Protein AF-A0A5K1GZI6-F1 (afdb_monomer_lite)

Structure (mmCIF, N/CA/C/O backbone):
data_AF-A0A5K1GZI6-F1
#
_entry.id   AF-A0A5K1GZI6-F1
#
loop_
_atom_site.group_PDB
_atom_site.id
_atom_site.type_symbol
_atom_site.label_atom_id
_atom_site.label_alt_id
_atom_site.label_comp_id
_atom_site.label_asym_id
_atom_site.label_entity_id
_atom_site.label_seq_id
_atom_site.pdbx_PDB_ins_code
_atom_site.Cartn_x
_atom_site.Cartn_y
_atom_site.Cartn_z
_atom_site.occupancy
_atom_site.B_iso_or_equiv
_atom_site.auth_seq_id
_atom_site.auth_comp_id
_atom_site.auth_asym_id
_atom_site.auth_atom_id
_atom_site.pdbx_PDB_model_num
ATOM 1 N N . MET A 1 1 ? 3.083 -65.024 105.372 1.00 45.00 1 MET A N 1
ATOM 2 C CA . MET A 1 1 ? 2.516 -64.920 104.010 1.00 45.00 1 MET A CA 1
ATOM 3 C C . MET A 1 1 ? 2.087 -63.467 103.812 1.00 45.00 1 MET A C 1
ATOM 5 O O . MET A 1 1 ? 0.936 -63.125 104.007 1.00 45.00 1 MET A O 1
ATOM 9 N N . GLU A 1 2 ? 3.025 -62.526 103.866 1.00 45.97 2 GLU A N 1
ATOM 10 C CA . GLU A 1 2 ? 3.914 -62.105 102.767 1.00 45.97 2 GLU A CA 1
ATOM 11 C C . GLU A 1 2 ? 3.171 -61.177 101.796 1.00 45.97 2 GLU A C 1
ATOM 13 O O . GLU A 1 2 ? 2.419 -61.602 100.924 1.00 45.97 2 GLU A O 1
ATOM 18 N N . GLY A 1 3 ? 3.313 -59.874 102.062 1.00 51.00 3 GLY A N 1
ATOM 19 C CA . GLY A 1 3 ? 2.700 -58.793 101.300 1.00 51.00 3 GLY A CA 1
ATOM 20 C C . GLY A 1 3 ? 3.484 -58.504 100.022 1.00 51.00 3 GLY A C 1
ATOM 21 O O . GLY A 1 3 ? 4.682 -58.237 100.061 1.00 51.00 3 GLY A O 1
ATOM 22 N N . SER A 1 4 ? 2.786 -58.534 98.890 1.00 59.00 4 SER A N 1
ATOM 23 C CA . SER A 1 4 ? 3.331 -58.219 97.567 1.00 59.00 4 SER A CA 1
ATOM 24 C C . SER A 1 4 ? 3.625 -56.714 97.414 1.00 59.00 4 SER A C 1
ATOM 26 O O . SER A 1 4 ? 2.765 -55.892 97.751 1.00 59.00 4 SER A O 1
ATOM 28 N N . PRO A 1 5 ? 4.776 -56.304 96.845 1.00 61.09 5 PRO A N 1
ATOM 29 C CA . PRO A 1 5 ? 5.103 -54.894 96.668 1.00 61.09 5 PRO A CA 1
ATOM 30 C C . PRO A 1 5 ? 4.420 -54.321 95.414 1.00 61.09 5 PRO A C 1
ATOM 32 O O . PRO A 1 5 ? 4.521 -54.872 94.317 1.00 61.09 5 PRO A O 1
ATOM 35 N N . ARG A 1 6 ? 3.733 -53.176 95.548 1.00 65.06 6 ARG A N 1
ATOM 36 C CA . ARG A 1 6 ? 3.197 -52.420 94.401 1.00 65.06 6 ARG A CA 1
ATOM 37 C C . ARG A 1 6 ? 4.340 -51.683 93.690 1.00 65.06 6 ARG A C 1
ATOM 39 O O . ARG A 1 6 ? 4.959 -50.795 94.273 1.00 65.06 6 ARG A O 1
ATOM 46 N N . LYS A 1 7 ? 4.602 -52.021 92.422 1.00 63.88 7 LYS A N 1
ATOM 47 C CA . LYS A 1 7 ? 5.520 -51.272 91.543 1.00 63.88 7 LYS A CA 1
ATOM 48 C C . LYS A 1 7 ? 4.966 -49.862 91.279 1.00 63.88 7 LYS A C 1
ATOM 50 O O . LYS A 1 7 ? 3.802 -49.719 90.912 1.00 63.88 7 LYS A O 1
ATOM 55 N N . ARG A 1 8 ? 5.794 -48.823 91.448 1.00 65.75 8 ARG A N 1
ATOM 56 C CA . ARG A 1 8 ? 5.474 -47.444 91.031 1.00 65.75 8 ARG A CA 1
ATOM 57 C C . ARG A 1 8 ? 5.753 -47.282 89.537 1.00 65.75 8 ARG A C 1
ATOM 59 O O . ARG A 1 8 ? 6.821 -47.663 89.070 1.00 65.75 8 ARG A O 1
ATOM 66 N N . VAL A 1 9 ? 4.802 -46.695 88.817 1.00 70.62 9 VAL A N 1
ATOM 67 C CA . VAL A 1 9 ? 4.925 -46.308 87.401 1.00 70.62 9 VAL A CA 1
ATOM 68 C C . VAL A 1 9 ? 5.597 -44.924 87.321 1.00 70.62 9 VAL A C 1
ATOM 70 O O . VAL A 1 9 ? 5.256 -44.062 88.138 1.00 70.62 9 VAL A O 1
ATOM 73 N N . PRO A 1 10 ? 6.539 -44.675 86.391 1.00 66.06 10 PRO A N 1
ATOM 74 C CA . PRO A 1 10 ? 7.173 -43.366 86.254 1.00 66.06 10 PRO A CA 1
ATOM 75 C C . PRO A 1 10 ? 6.212 -42.346 85.623 1.00 66.06 10 PRO A C 1
ATOM 77 O O . PRO A 1 10 ? 5.453 -42.670 84.710 1.00 66.06 10 PRO A O 1
ATOM 80 N N . ARG A 1 11 ? 6.243 -41.098 86.109 1.00 66.62 11 ARG A N 1
ATOM 81 C CA . ARG A 1 11 ? 5.503 -39.973 85.514 1.00 66.62 11 ARG A CA 1
ATOM 82 C C . ARG A 1 11 ? 6.245 -39.456 84.281 1.00 66.62 11 ARG A C 1
ATOM 84 O O . ARG A 1 11 ? 7.433 -39.160 84.361 1.00 66.62 11 ARG A O 1
ATOM 91 N N . VAL A 1 12 ? 5.523 -39.311 83.175 1.00 70.81 12 VAL A N 1
ATOM 92 C CA . VAL A 1 12 ? 5.991 -38.644 81.950 1.00 70.81 12 VAL A CA 1
ATOM 93 C C . VAL A 1 12 ? 5.990 -37.122 82.180 1.00 70.81 12 VAL A C 1
ATOM 95 O O . VAL A 1 12 ? 5.025 -36.623 82.769 1.00 70.81 12 VAL A O 1
ATOM 98 N N . PRO A 1 13 ? 7.025 -36.364 81.768 1.00 61.03 13 PRO A N 1
ATOM 99 C CA . PRO A 1 13 ? 7.024 -34.912 81.913 1.00 61.03 13 PRO A CA 1
ATOM 100 C C . PRO A 1 13 ? 6.060 -34.276 80.902 1.00 61.03 13 PRO A C 1
ATOM 102 O O . PRO A 1 13 ? 6.037 -34.641 79.728 1.00 61.03 13 PRO A O 1
ATOM 105 N N . GLY A 1 14 ? 5.233 -33.343 81.378 1.00 61.56 14 GLY A N 1
ATOM 106 C CA . GLY A 1 14 ? 4.212 -32.677 80.573 1.00 61.56 14 GLY A CA 1
ATOM 107 C C . GLY A 1 14 ? 4.812 -31.744 79.522 1.00 61.56 14 GLY A C 1
ATOM 108 O O . GLY A 1 14 ? 5.643 -30.896 79.837 1.00 61.56 14 GLY A O 1
ATOM 109 N N . SER A 1 15 ? 4.348 -31.868 78.280 1.00 63.72 15 SER A N 1
ATOM 110 C CA . SER A 1 15 ? 4.599 -30.906 77.209 1.00 63.72 15 SER A CA 1
ATOM 111 C C . SER A 1 15 ? 3.896 -29.584 77.531 1.00 63.72 15 SER A C 1
ATOM 113 O O . SER A 1 15 ? 2.667 -29.542 77.615 1.00 63.72 15 SER A O 1
ATOM 115 N N . HIS A 1 16 ? 4.653 -28.508 77.740 1.00 62.28 16 HIS A N 1
ATOM 116 C CA . HIS A 1 16 ? 4.081 -27.170 77.880 1.00 62.28 16 HIS A CA 1
ATOM 117 C C . HIS A 1 16 ? 3.626 -26.644 76.512 1.00 62.28 16 HIS A C 1
ATOM 119 O O . HIS A 1 16 ? 4.365 -26.797 75.536 1.00 62.28 16 HIS A O 1
ATOM 125 N N . PRO A 1 17 ? 2.428 -26.038 76.414 1.00 64.12 17 PRO A N 1
ATOM 126 C CA . PRO A 1 17 ? 2.004 -25.390 75.184 1.00 64.12 17 PRO A CA 1
ATOM 127 C C . PRO A 1 17 ? 2.943 -24.210 74.874 1.00 64.12 17 PRO A C 1
ATOM 129 O O . PRO A 1 17 ? 3.463 -23.583 75.804 1.00 64.12 17 PRO A O 1
ATOM 132 N N . PRO A 1 18 ? 3.178 -23.894 73.590 1.00 58.28 18 PRO A N 1
ATOM 133 C CA . PRO A 1 18 ? 3.989 -22.744 73.212 1.00 58.28 18 PRO A CA 1
ATOM 134 C C . PRO A 1 18 ? 3.409 -21.468 73.833 1.00 58.28 18 PRO A C 1
ATOM 136 O O . PRO A 1 18 ? 2.192 -21.283 73.891 1.00 58.28 18 PRO A O 1
ATOM 139 N N . SER A 1 19 ? 4.286 -20.594 74.330 1.00 65.56 19 SER A N 1
ATOM 140 C CA . SER A 1 19 ? 3.884 -19.338 74.956 1.00 65.56 19 SER A CA 1
ATOM 141 C C . SER A 1 19 ? 3.082 -18.481 73.971 1.00 65.56 19 SER A C 1
ATOM 143 O O . SER A 1 19 ? 3.403 -18.378 72.787 1.00 65.56 19 SER A O 1
ATOM 145 N N . MET A 1 20 ? 2.023 -17.844 74.472 1.00 61.91 20 MET A N 1
ATOM 146 C CA . MET A 1 20 ? 1.046 -17.067 73.696 1.00 61.91 20 MET A CA 1
ATOM 147 C C . MET A 1 20 ? 1.680 -15.961 72.823 1.00 61.91 20 MET A C 1
ATOM 149 O O . MET A 1 20 ? 1.121 -15.581 71.797 1.00 61.91 20 MET A O 1
ATOM 153 N N . GLY A 1 21 ? 2.888 -15.502 73.177 1.00 64.50 21 GLY A N 1
ATOM 154 C CA . GLY A 1 21 ? 3.673 -14.555 72.380 1.00 64.50 21 GLY A CA 1
ATOM 155 C C . GLY A 1 21 ? 4.178 -15.112 71.043 1.00 64.50 21 GLY A C 1
ATOM 156 O O . GLY A 1 21 ? 4.262 -14.363 70.074 1.00 64.50 21 GLY A O 1
ATOM 157 N N . LEU A 1 22 ? 4.447 -16.420 70.948 1.00 60.25 22 LEU A N 1
ATOM 158 C CA . LEU A 1 22 ? 4.886 -17.055 69.701 1.00 60.25 22 LEU A CA 1
ATOM 159 C C . LEU A 1 22 ? 3.729 -17.182 68.697 1.00 60.25 22 LEU A C 1
ATOM 161 O O . LEU A 1 22 ? 3.924 -16.987 67.499 1.00 60.25 22 LEU A O 1
ATOM 165 N N . LEU A 1 23 ? 2.510 -17.436 69.192 1.00 59.28 23 LEU A N 1
ATOM 166 C CA . LEU A 1 23 ? 1.302 -17.436 68.362 1.00 59.28 23 LEU A CA 1
ATOM 167 C C . LEU A 1 23 ? 0.988 -16.034 67.820 1.00 59.28 23 LEU A C 1
ATOM 169 O O . LEU A 1 23 ? 0.649 -15.895 66.649 1.00 59.28 23 LEU A O 1
ATOM 173 N N . LEU A 1 24 ? 1.137 -14.993 68.643 1.00 62.50 24 LEU A N 1
ATOM 174 C CA . LEU A 1 24 ? 0.862 -13.615 68.228 1.00 62.50 24 LEU A CA 1
ATOM 175 C C . LEU A 1 24 ? 1.882 -13.104 67.193 1.00 62.50 24 LEU A C 1
ATOM 177 O O . LEU A 1 24 ? 1.502 -12.431 66.236 1.00 62.50 24 LEU A O 1
ATOM 181 N N . ALA A 1 25 ? 3.159 -13.474 67.337 1.00 62.22 25 ALA A N 1
ATOM 182 C CA . ALA A 1 25 ? 4.207 -13.138 66.371 1.00 62.22 25 ALA A CA 1
ATOM 183 C C . ALA A 1 25 ? 3.980 -13.799 64.997 1.00 62.22 25 ALA A C 1
ATOM 185 O O . ALA A 1 25 ? 4.188 -13.159 63.968 1.00 62.22 25 ALA A O 1
ATOM 186 N N . LEU A 1 26 ? 3.489 -15.044 64.964 1.00 60.97 26 LEU A N 1
ATOM 187 C CA . LEU A 1 26 ? 3.133 -15.741 63.720 1.00 60.97 26 LEU A CA 1
ATOM 188 C C . LEU A 1 26 ? 1.910 -15.123 63.024 1.00 60.97 26 LEU A C 1
ATOM 190 O O . LEU A 1 26 ? 1.880 -15.046 61.797 1.00 60.97 26 LEU A O 1
ATOM 194 N N . VAL A 1 27 ? 0.928 -14.638 63.790 1.00 64.75 27 VAL A N 1
ATOM 195 C CA . VAL A 1 27 ? -0.247 -13.935 63.247 1.00 64.75 27 VAL A CA 1
ATOM 196 C C . VAL A 1 27 ? 0.150 -12.585 62.640 1.00 64.75 27 VAL A C 1
ATOM 198 O O . VAL A 1 27 ? -0.278 -12.268 61.533 1.00 64.75 27 VAL A O 1
ATOM 201 N N . LEU A 1 28 ? 1.021 -11.819 63.305 1.00 62.28 28 LEU A N 1
ATOM 202 C CA . LEU A 1 28 ? 1.514 -10.534 62.790 1.00 62.28 28 LEU A CA 1
ATOM 203 C C . LEU A 1 28 ? 2.365 -10.694 61.518 1.00 62.28 28 LEU A C 1
ATOM 205 O O . LEU A 1 28 ? 2.227 -9.891 60.598 1.00 62.28 28 LEU A O 1
ATOM 209 N N . LEU A 1 29 ? 3.164 -11.763 61.413 1.00 59.75 29 LEU A N 1
ATOM 210 C CA . LEU A 1 29 ? 3.932 -12.080 60.200 1.00 59.75 29 LEU A CA 1
ATOM 211 C C . LEU A 1 29 ? 3.036 -12.531 59.027 1.00 59.75 29 LEU A C 1
ATOM 213 O O . LEU A 1 29 ? 3.369 -12.315 57.863 1.00 59.75 29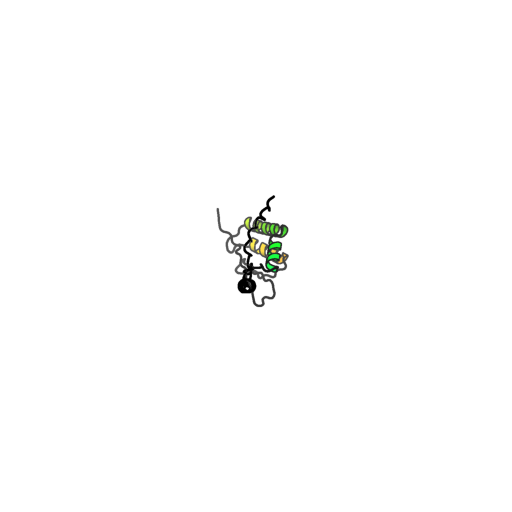 LEU A O 1
ATOM 217 N N . ALA A 1 30 ? 1.882 -13.142 59.320 1.00 61.06 30 ALA A N 1
ATOM 218 C CA . ALA A 1 30 ? 0.892 -13.539 58.316 1.00 61.06 30 ALA A CA 1
ATOM 219 C C . ALA A 1 30 ? 0.055 -12.355 57.788 1.00 61.06 30 ALA A C 1
ATOM 221 O O . ALA A 1 30 ? -0.460 -12.424 56.671 1.00 61.06 30 ALA A O 1
ATOM 222 N N . LEU A 1 31 ? -0.054 -11.270 58.564 1.00 60.28 31 LEU A N 1
ATOM 223 C CA . LEU A 1 31 ? -0.712 -10.016 58.172 1.00 60.28 31 LEU A CA 1
ATOM 224 C C . LEU A 1 31 ? 0.216 -9.088 57.371 1.00 60.28 31 LEU A C 1
ATOM 226 O O . LEU A 1 31 ? -0.266 -8.270 56.594 1.00 60.28 31 LEU A O 1
ATOM 230 N N . SER A 1 32 ? 1.538 -9.245 57.492 1.00 57.44 32 SER A N 1
ATOM 231 C CA . SER A 1 32 ? 2.535 -8.532 56.687 1.00 57.44 32 SER A CA 1
ATOM 232 C C . SER A 1 32 ? 2.898 -9.300 55.412 1.00 57.44 32 SER A C 1
ATOM 234 O O . SER A 1 32 ? 4.078 -9.505 55.117 1.00 57.44 32 SER A O 1
ATOM 236 N N . ARG A 1 33 ? 1.903 -9.757 54.642 1.00 59.38 33 ARG A N 1
ATOM 237 C CA . ARG A 1 33 ? 2.190 -10.181 53.268 1.00 59.38 33 ARG A CA 1
ATOM 238 C C . ARG A 1 33 ? 2.622 -8.933 52.501 1.00 59.38 33 ARG A C 1
ATOM 240 O O . ARG A 1 33 ? 1.815 -8.007 52.411 1.00 59.38 33 ARG A O 1
ATOM 247 N N . PRO A 1 34 ? 3.850 -8.863 51.954 1.00 57.62 34 PRO A N 1
ATOM 248 C CA . PRO A 1 34 ? 4.127 -7.826 50.981 1.00 57.62 34 PRO A CA 1
ATOM 249 C C . PRO A 1 34 ? 3.073 -7.997 49.889 1.00 57.62 34 PRO A C 1
ATOM 251 O O . PRO A 1 34 ? 2.852 -9.110 49.402 1.00 57.62 34 PRO A O 1
ATOM 254 N N . ILE A 1 35 ? 2.384 -6.910 49.550 1.00 63.66 35 ILE A N 1
ATOM 255 C CA . ILE A 1 35 ? 1.623 -6.819 48.309 1.00 63.66 35 ILE A CA 1
ATOM 256 C C . ILE A 1 35 ? 2.687 -6.873 47.215 1.00 63.66 35 ILE A C 1
ATOM 258 O O . ILE A 1 35 ? 3.139 -5.859 46.695 1.00 63.66 35 ILE A O 1
ATOM 262 N N . ILE A 1 36 ? 3.176 -8.075 46.922 1.00 58.25 36 ILE A N 1
ATOM 263 C CA . ILE A 1 36 ? 3.789 -8.360 45.643 1.00 58.25 36 ILE A CA 1
ATOM 264 C C . ILE A 1 36 ? 2.591 -8.319 44.707 1.00 58.25 36 ILE A C 1
ATOM 266 O O . ILE A 1 36 ? 1.911 -9.324 44.503 1.00 58.25 36 ILE A O 1
ATOM 270 N N . SER A 1 37 ? 2.273 -7.116 44.216 1.00 59.22 37 SER A N 1
ATOM 271 C CA . SER A 1 37 ? 1.542 -7.009 42.964 1.00 59.22 37 SER A CA 1
ATOM 272 C C . SER A 1 37 ? 2.300 -7.908 42.000 1.00 59.22 37 SER A C 1
ATOM 274 O O . SER A 1 37 ? 3.514 -7.705 41.854 1.00 59.22 37 SER A O 1
ATOM 276 N N . PRO A 1 38 ? 1.663 -8.917 41.381 1.00 57.94 38 PRO A N 1
ATOM 277 C CA . PRO A 1 38 ? 2.294 -9.545 40.240 1.00 57.94 38 PRO A CA 1
ATOM 278 C C . PRO A 1 38 ? 2.667 -8.391 39.312 1.00 57.94 38 PRO A C 1
ATOM 280 O O . PRO A 1 38 ? 1.830 -7.527 39.034 1.00 57.94 38 PRO A O 1
ATOM 283 N N . ALA A 1 39 ? 3.951 -8.304 38.953 1.00 55.06 39 ALA A N 1
ATOM 284 C CA . ALA A 1 39 ? 4.393 -7.401 37.907 1.00 55.06 39 ALA A CA 1
ATOM 285 C C . ALA A 1 39 ? 3.385 -7.563 36.776 1.00 55.06 39 ALA A C 1
ATOM 287 O O . ALA A 1 39 ? 3.154 -8.699 36.361 1.00 55.06 39 ALA A O 1
ATOM 288 N N . SER A 1 40 ? 2.717 -6.463 36.416 1.00 48.47 40 SER A N 1
ATOM 289 C CA . SER A 1 40 ? 1.691 -6.411 35.383 1.00 48.47 40 SER A CA 1
ATOM 290 C C . SER A 1 40 ? 2.219 -7.190 34.190 1.00 48.47 40 SER A C 1
ATOM 292 O O . SER A 1 40 ? 3.073 -6.685 33.462 1.00 48.47 40 SER A O 1
ATOM 294 N N . SER A 1 41 ? 1.800 -8.449 34.044 1.00 55.06 41 SER A N 1
ATOM 295 C CA . SER A 1 41 ? 2.051 -9.217 32.837 1.00 55.06 41 SER A CA 1
ATOM 296 C C . SER A 1 41 ? 1.441 -8.350 31.763 1.00 55.06 41 SER A C 1
ATOM 298 O O . SER A 1 41 ? 0.234 -8.128 31.843 1.00 55.06 41 SER A O 1
ATOM 300 N N . ALA A 1 42 ? 2.272 -7.740 30.914 1.00 59.25 42 ALA A N 1
ATOM 301 C CA . ALA A 1 42 ? 1.844 -6.766 29.926 1.00 59.25 42 ALA A CA 1
ATOM 302 C C . ALA A 1 42 ? 0.639 -7.350 29.190 1.00 59.25 42 ALA A C 1
ATOM 304 O O . ALA A 1 42 ? 0.784 -8.247 28.363 1.00 59.25 42 ALA A O 1
ATOM 305 N N . SER A 1 43 ? -0.555 -6.930 29.606 1.00 63.72 43 SER A N 1
ATOM 306 C CA . SER A 1 43 ? -1.796 -7.359 29.006 1.00 63.72 43 SER A CA 1
ATOM 307 C C . SER A 1 43 ? -1.779 -6.658 27.672 1.00 63.72 43 SER A C 1
ATOM 309 O O . SER A 1 43 ? -1.922 -5.434 27.619 1.00 63.72 43 SER A O 1
ATOM 311 N N . VAL A 1 44 ? -1.464 -7.415 26.629 1.00 68.00 44 VAL A N 1
ATOM 312 C CA . VAL A 1 44 ? -1.600 -6.942 25.262 1.00 68.00 44 VAL A CA 1
ATOM 313 C C . VAL A 1 44 ? -3.016 -6.374 25.156 1.00 68.00 44 VAL A C 1
ATOM 315 O O . VAL A 1 44 ? -3.964 -6.975 25.672 1.00 68.00 44 VAL A O 1
ATOM 318 N N . ASP A 1 45 ? -3.126 -5.150 24.638 1.00 89.25 45 ASP A N 1
ATOM 319 C CA . ASP A 1 45 ? -4.407 -4.462 24.485 1.00 89.25 45 ASP A CA 1
ATOM 320 C C . ASP A 1 45 ? -5.395 -5.430 23.803 1.00 89.25 45 ASP A C 1
ATOM 322 O O . ASP A 1 45 ? -5.022 -6.014 22.782 1.00 89.25 45 ASP A O 1
ATOM 326 N N . PRO A 1 46 ? -6.612 -5.649 24.338 1.00 90.12 46 PRO A N 1
ATOM 327 C CA . PRO A 1 46 ? -7.589 -6.540 23.716 1.00 90.12 46 PRO A CA 1
ATOM 328 C C . PRO A 1 46 ? -7.814 -6.250 22.228 1.00 90.12 46 PRO A C 1
ATOM 330 O O . PRO A 1 46 ? -7.982 -7.183 21.447 1.00 90.12 46 PRO A O 1
ATOM 333 N N . LEU A 1 47 ? -7.745 -4.976 21.823 1.00 90.25 47 LEU A N 1
ATOM 334 C CA . LEU A 1 47 ? -7.812 -4.585 20.417 1.00 90.25 47 LEU A CA 1
ATOM 335 C C . LEU A 1 47 ? -6.583 -5.058 19.631 1.00 90.25 47 LEU A C 1
ATOM 337 O O . LEU A 1 47 ? -6.704 -5.487 18.489 1.00 90.25 47 LEU A O 1
ATOM 341 N N . ALA A 1 48 ? -5.390 -4.979 20.221 1.00 91.56 48 ALA A N 1
ATOM 342 C CA . ALA A 1 48 ? -4.169 -5.435 19.567 1.00 91.56 48 ALA A CA 1
ATOM 343 C C . ALA A 1 48 ? -4.165 -6.957 19.364 1.00 91.56 48 ALA A C 1
ATOM 345 O O . ALA A 1 48 ? -3.734 -7.411 18.307 1.00 91.56 48 ALA A O 1
ATOM 346 N N . GLU A 1 49 ? -4.676 -7.733 20.323 1.00 92.62 49 GLU A N 1
ATOM 347 C CA . GLU A 1 49 ? -4.852 -9.182 20.147 1.00 92.62 49 GLU A CA 1
ATOM 348 C C . GLU A 1 49 ? -5.860 -9.495 19.036 1.00 92.62 49 GLU A C 1
ATOM 350 O O . GLU A 1 49 ? -5.563 -10.288 18.145 1.00 92.62 49 GLU A O 1
ATOM 355 N N . GLU A 1 50 ? -7.006 -8.809 19.014 1.00 93.88 50 GLU A N 1
ATOM 356 C CA . GLU A 1 50 ? -8.003 -8.981 17.952 1.00 93.88 50 GLU A CA 1
ATOM 357 C C . GLU A 1 50 ? -7.426 -8.671 16.561 1.00 93.88 50 GLU A C 1
ATOM 359 O O . GLU A 1 50 ? -7.598 -9.453 15.623 1.00 93.88 50 GLU A O 1
ATOM 364 N N . LEU A 1 51 ? -6.685 -7.567 16.423 1.00 92.00 51 LEU A N 1
ATOM 365 C CA . LEU A 1 51 ? -6.027 -7.200 15.167 1.00 92.00 51 LEU A CA 1
ATOM 366 C C . LEU A 1 51 ? -4.967 -8.226 14.745 1.00 92.00 51 LEU A C 1
ATOM 368 O O . LEU A 1 51 ? -4.841 -8.526 13.557 1.00 92.00 51 LEU A O 1
ATOM 372 N N . LEU A 1 52 ? -4.201 -8.772 15.695 1.00 92.00 52 LEU A N 1
ATOM 373 C CA . LEU A 1 52 ? -3.209 -9.812 15.412 1.00 92.00 52 LEU A CA 1
ATOM 374 C C . LEU A 1 52 ? -3.866 -11.112 14.949 1.00 92.00 52 LEU A C 1
ATOM 376 O O . LEU A 1 52 ? -3.342 -11.763 14.044 1.00 92.00 52 LEU A O 1
ATOM 380 N N . ASP A 1 53 ? -5.000 -11.482 15.533 1.00 93.62 53 ASP A N 1
ATOM 381 C CA . ASP A 1 53 ? -5.749 -12.662 15.117 1.00 93.62 53 ASP A CA 1
ATOM 382 C C . ASP A 1 53 ? -6.359 -12.477 13.725 1.00 93.62 53 ASP A C 1
ATOM 384 O O . ASP A 1 53 ? -6.224 -13.364 12.881 1.00 93.62 53 ASP A O 1
ATOM 388 N N . GLN A 1 54 ? -6.913 -11.299 13.425 1.00 92.31 54 GLN A N 1
ATOM 389 C CA . GLN A 1 54 ? -7.363 -10.964 12.069 1.00 92.31 54 GLN A CA 1
ATOM 390 C C . GLN A 1 54 ? -6.211 -10.994 11.056 1.00 92.31 54 GLN A C 1
ATOM 392 O O . GLN A 1 54 ? -6.360 -11.532 9.962 1.00 92.31 54 GLN A O 1
ATOM 397 N N . ALA A 1 55 ? -5.030 -10.488 11.420 1.00 90.50 55 ALA A N 1
ATOM 398 C CA . ALA A 1 55 ? -3.854 -10.516 10.551 1.00 90.50 55 ALA A CA 1
ATOM 399 C C . ALA A 1 55 ? -3.312 -11.937 10.292 1.00 90.50 55 ALA A C 1
ATOM 401 O O . ALA A 1 55 ? -2.577 -12.155 9.324 1.00 90.50 55 ALA A O 1
ATOM 402 N N . ARG A 1 56 ? -3.647 -12.907 11.152 1.00 91.81 56 ARG A N 1
ATOM 403 C CA . ARG A 1 56 ? -3.290 -14.328 11.005 1.00 91.81 56 ARG A CA 1
ATOM 404 C C . ARG A 1 56 ? -4.340 -15.139 10.254 1.00 91.81 56 ARG A C 1
ATOM 406 O O . ARG A 1 56 ? -4.077 -16.308 9.965 1.00 91.81 56 ARG A O 1
ATOM 413 N N . ASP A 1 57 ? -5.496 -14.555 9.949 1.00 96.19 57 ASP A N 1
ATOM 414 C CA . ASP A 1 57 ? -6.538 -15.229 9.187 1.00 96.19 57 ASP A CA 1
ATOM 415 C C . ASP A 1 57 ? -5.991 -15.761 7.850 1.00 96.19 57 ASP A C 1
ATOM 417 O O . ASP A 1 57 ? -5.195 -15.114 7.162 1.00 96.19 57 ASP A O 1
ATOM 421 N N . ALA A 1 58 ? -6.411 -16.973 7.482 1.00 96.75 58 ALA A N 1
ATOM 422 C CA . ALA A 1 58 ? -5.866 -17.672 6.325 1.00 96.75 58 ALA A CA 1
ATOM 423 C C . ALA A 1 58 ? -6.183 -16.948 5.009 1.00 96.75 58 ALA A C 1
ATOM 425 O O . ALA A 1 58 ? -5.322 -16.873 4.130 1.00 96.75 58 ALA A O 1
ATOM 426 N N . GLN A 1 59 ? -7.388 -16.385 4.882 1.00 96.00 59 GLN A N 1
ATOM 427 C CA . GLN A 1 59 ? -7.798 -15.661 3.684 1.00 96.00 59 GLN A CA 1
ATOM 428 C C . GLN A 1 59 ? -7.011 -14.355 3.554 1.00 96.00 59 GLN A C 1
ATOM 430 O O . GLN A 1 59 ? -6.508 -14.046 2.470 1.00 96.00 59 GLN A O 1
ATOM 435 N N . PHE A 1 60 ? -6.849 -13.622 4.658 1.00 95.12 60 PHE A N 1
ATOM 436 C CA . PHE A 1 60 ? -6.020 -12.418 4.682 1.00 95.12 60 PHE A CA 1
ATOM 437 C C . PHE A 1 60 ? -4.555 -12.728 4.333 1.00 95.12 60 PHE A C 1
ATOM 439 O O . PHE A 1 60 ? -3.945 -12.054 3.498 1.00 95.12 60 PHE A O 1
ATOM 446 N N . PHE A 1 61 ? -3.997 -13.801 4.899 1.00 95.12 61 PHE A N 1
ATOM 447 C CA . PHE A 1 61 ? -2.633 -14.240 4.611 1.00 95.12 61 PHE A CA 1
ATOM 448 C C . PHE A 1 61 ? -2.436 -14.654 3.144 1.00 95.12 61 PHE A C 1
ATOM 450 O O . PHE A 1 61 ? -1.401 -14.346 2.542 1.00 95.12 61 PHE A O 1
ATOM 457 N N . ASP A 1 62 ? -3.417 -15.326 2.543 1.00 96.94 62 ASP A N 1
ATOM 458 C CA . ASP A 1 62 ? -3.380 -15.703 1.130 1.00 96.94 62 ASP A CA 1
ATOM 459 C C . ASP A 1 62 ? -3.464 -14.482 0.203 1.00 96.94 62 ASP A C 1
ATOM 461 O O . ASP A 1 62 ? -2.704 -14.414 -0.771 1.00 96.94 62 ASP A O 1
ATOM 465 N N . TRP A 1 63 ? -4.298 -13.489 0.531 1.00 96.94 63 TRP A N 1
ATOM 466 C CA . TRP A 1 63 ? -4.344 -12.207 -0.179 1.00 96.94 63 TRP A CA 1
ATOM 467 C C . TRP A 1 63 ? -2.991 -11.480 -0.121 1.00 96.94 63 TRP A C 1
ATOM 469 O O . TRP A 1 63 ? -2.417 -11.182 -1.172 1.00 96.94 63 TRP A O 1
ATOM 479 N N . MET A 1 64 ? -2.412 -11.301 1.075 1.00 96.88 64 MET A N 1
ATOM 480 C CA . MET A 1 64 ? -1.090 -10.674 1.238 1.00 96.88 64 MET A CA 1
ATOM 481 C C . MET A 1 64 ? -0.010 -11.397 0.423 1.00 96.88 64 MET A C 1
ATOM 483 O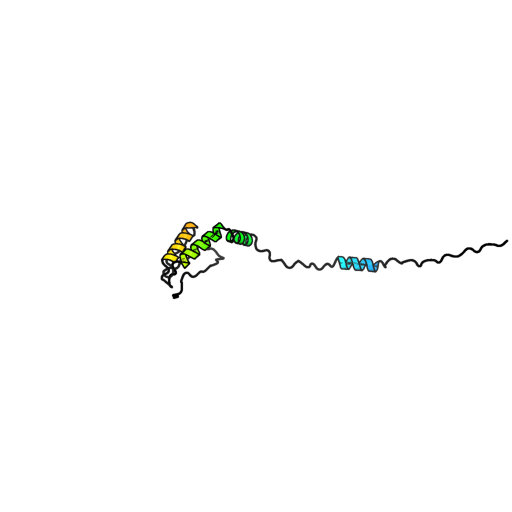 O . MET A 1 64 ? 0.809 -10.769 -0.254 1.00 96.88 64 MET A O 1
ATOM 487 N N . ARG A 1 65 ? -0.008 -12.738 0.447 1.00 97.06 65 ARG A N 1
ATOM 488 C CA . ARG A 1 65 ? 0.930 -13.546 -0.346 1.00 97.06 65 ARG A CA 1
ATOM 489 C C . ARG A 1 65 ? 0.727 -13.325 -1.845 1.00 97.06 65 ARG A C 1
ATOM 491 O O . ARG A 1 65 ? 1.715 -13.285 -2.580 1.00 97.06 65 ARG A O 1
ATOM 498 N N . GLY A 1 66 ? -0.520 -13.205 -2.295 1.00 98.25 66 GLY A N 1
ATOM 499 C CA . GLY A 1 66 ? -0.884 -12.915 -3.681 1.00 98.25 66 GLY A CA 1
ATOM 500 C C . GLY A 1 66 ? -0.347 -11.565 -4.151 1.00 98.25 66 GLY A C 1
ATOM 501 O O . GLY A 1 66 ? 0.383 -11.520 -5.142 1.00 98.25 66 GLY A O 1
ATOM 502 N N .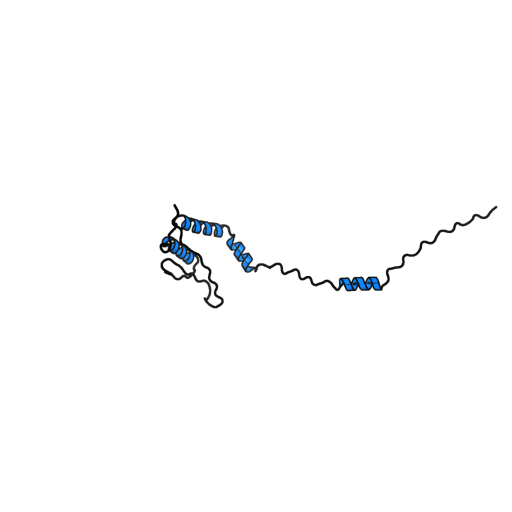 VAL A 1 67 ? -0.623 -10.492 -3.404 1.00 98.06 67 VAL A N 1
ATOM 503 C CA . VAL A 1 67 ? -0.107 -9.140 -3.688 1.00 98.06 67 VAL A CA 1
ATOM 504 C C . VAL A 1 67 ? 1.421 -9.148 -3.741 1.00 98.06 67 VAL A C 1
ATOM 506 O O . VAL A 1 67 ? 2.010 -8.742 -4.742 1.00 98.06 67 VAL A O 1
ATOM 509 N N . ARG A 1 68 ? 2.081 -9.726 -2.726 1.00 98.12 68 ARG A N 1
ATOM 510 C CA . ARG A 1 68 ? 3.548 -9.832 -2.683 1.00 98.12 68 ARG A CA 1
ATOM 511 C C . ARG A 1 68 ? 4.116 -10.572 -3.894 1.00 98.12 68 ARG A C 1
ATOM 513 O O . ARG A 1 68 ? 5.159 -10.175 -4.405 1.00 98.12 68 ARG A O 1
ATOM 520 N N . ARG A 1 69 ? 3.463 -11.646 -4.353 1.00 98.44 69 ARG A N 1
ATOM 521 C CA . ARG A 1 69 ? 3.886 -12.396 -5.549 1.00 98.44 69 ARG A CA 1
ATOM 522 C C . ARG A 1 69 ? 3.745 -11.574 -6.825 1.00 98.44 69 ARG A C 1
ATOM 524 O O . ARG A 1 69 ? 4.661 -11.636 -7.631 1.00 98.44 69 ARG A O 1
ATOM 531 N N . ARG A 1 70 ? 2.664 -10.803 -6.988 1.00 98.12 70 ARG A N 1
ATOM 532 C CA . ARG A 1 70 ? 2.473 -9.919 -8.154 1.00 98.12 70 ARG A CA 1
ATOM 533 C C . ARG A 1 70 ? 3.594 -8.884 -8.246 1.00 98.12 70 ARG A C 1
ATOM 535 O O . ARG A 1 70 ? 4.223 -8.782 -9.290 1.00 98.12 70 ARG A O 1
ATOM 542 N N . ILE A 1 71 ? 3.913 -8.223 -7.130 1.00 97.88 71 ILE A N 1
ATOM 543 C CA . ILE A 1 71 ? 5.026 -7.259 -7.058 1.00 97.88 71 ILE A CA 1
ATOM 544 C C . ILE A 1 71 ? 6.365 -7.955 -7.353 1.00 97.88 71 ILE A C 1
ATOM 546 O O . ILE A 1 71 ? 7.143 -7.497 -8.177 1.00 97.88 71 ILE A O 1
ATOM 550 N N . HIS A 1 72 ? 6.631 -9.114 -6.738 1.00 97.31 72 HIS A N 1
ATOM 551 C CA . HIS A 1 72 ? 7.886 -9.848 -6.961 1.00 97.31 72 HIS A CA 1
ATOM 552 C C . HIS A 1 72 ? 8.047 -10.413 -8.382 1.00 97.31 72 HIS A C 1
ATOM 554 O O . HIS A 1 72 ? 9.169 -10.703 -8.784 1.00 97.31 72 HIS A O 1
ATOM 560 N N . GLN A 1 73 ? 6.954 -10.643 -9.113 1.00 97.19 73 GLN A N 1
ATOM 561 C CA . GLN A 1 73 ? 6.991 -11.150 -10.489 1.00 97.19 73 GLN A CA 1
ATOM 562 C C . GLN A 1 73 ? 7.342 -10.062 -11.505 1.00 97.19 73 GLN A C 1
ATOM 564 O O . GLN A 1 73 ? 7.849 -10.396 -12.573 1.00 97.19 73 GLN A O 1
ATOM 569 N N . ASN A 1 74 ? 7.086 -8.796 -11.174 1.00 96.06 74 ASN A N 1
ATOM 570 C CA . ASN A 1 74 ? 7.392 -7.646 -12.015 1.00 96.06 74 ASN A CA 1
ATOM 571 C C . ASN A 1 74 ? 8.117 -6.566 -11.191 1.00 96.06 74 ASN A C 1
ATOM 573 O O . ASN A 1 74 ? 7.510 -5.548 -10.862 1.00 96.06 74 ASN A O 1
ATOM 577 N N . PRO A 1 75 ? 9.380 -6.804 -10.786 1.00 97.31 75 PRO A N 1
ATOM 578 C CA . PRO A 1 75 ? 10.144 -5.826 -10.022 1.00 97.31 75 PRO A CA 1
ATOM 579 C C . PRO A 1 75 ? 10.426 -4.579 -10.872 1.00 97.31 75 PRO A C 1
ATOM 581 O O . PRO A 1 75 ? 10.962 -4.682 -11.974 1.00 97.31 75 PRO A O 1
ATOM 584 N N . GLU A 1 76 ? 10.110 -3.400 -10.340 1.00 97.81 76 GLU A N 1
ATOM 585 C CA . GLU A 1 76 ? 10.321 -2.109 -11.004 1.00 97.81 76 GLU A CA 1
ATOM 586 C C . GLU A 1 76 ? 11.392 -1.290 -10.276 1.00 97.81 76 GLU A C 1
ATOM 588 O O . GLU A 1 76 ? 11.501 -1.340 -9.055 1.00 97.81 76 GLU A O 1
ATOM 593 N N . LEU A 1 77 ? 12.206 -0.540 -11.021 1.00 97.06 77 LEU A N 1
ATOM 594 C CA . LEU A 1 77 ? 13.280 0.278 -10.452 1.00 97.06 77 LEU A CA 1
ATOM 595 C C . LEU A 1 77 ? 12.744 1.565 -9.819 1.00 97.06 77 LEU A C 1
ATOM 597 O O . LEU A 1 77 ? 11.642 2.015 -10.131 1.00 97.06 77 LEU A O 1
ATOM 601 N N . ALA A 1 78 ? 13.595 2.200 -9.012 1.00 96.50 78 ALA A N 1
ATOM 602 C CA . ALA A 1 78 ? 13.317 3.496 -8.407 1.00 96.50 78 ALA A CA 1
ATOM 603 C C . ALA A 1 78 ? 12.778 4.518 -9.429 1.00 96.50 78 ALA A C 1
ATOM 605 O O . ALA A 1 78 ? 13.396 4.763 -10.473 1.00 96.50 78 ALA A O 1
ATOM 606 N N . PHE A 1 79 ? 11.645 5.137 -9.085 1.00 95.06 79 PHE A N 1
ATOM 607 C CA . PHE A 1 79 ? 10.887 6.116 -9.879 1.00 95.06 79 PHE A CA 1
ATOM 608 C C . PHE A 1 79 ? 10.249 5.578 -11.171 1.00 95.06 79 PHE A C 1
ATOM 610 O O . PHE A 1 79 ? 9.814 6.365 -12.016 1.00 95.06 79 PHE A O 1
ATOM 617 N N . GLN A 1 80 ? 10.202 4.258 -11.347 1.00 97.06 80 GLN A N 1
ATOM 618 C CA . GLN A 1 80 ? 9.605 3.580 -12.503 1.00 97.06 80 GLN A CA 1
ATOM 619 C C . GLN A 1 80 ? 8.556 2.540 -12.086 1.00 97.06 80 GLN A C 1
ATOM 621 O O . GLN A 1 80 ? 8.196 1.680 -12.880 1.00 97.06 80 GLN A O 1
ATOM 626 N N . GLU A 1 81 ? 8.061 2.620 -10.852 1.00 98.00 81 GLU A N 1
ATOM 627 C CA . GLU A 1 81 ? 7.119 1.694 -10.215 1.00 98.00 81 GLU A CA 1
ATOM 628 C C . GLU A 1 81 ? 5.669 1.925 -10.680 1.00 98.00 81 GLU A C 1
ATOM 630 O O . GLU A 1 81 ? 4.764 2.137 -9.869 1.00 98.00 81 GLU A O 1
ATOM 635 N N . PHE A 1 82 ? 5.435 1.981 -11.991 1.00 98.12 82 PHE A N 1
ATOM 636 C CA . PHE A 1 82 ? 4.129 2.321 -12.561 1.00 98.12 82 PHE A CA 1
ATOM 637 C C . PHE A 1 82 ? 3.082 1.237 -12.283 1.00 98.12 82 PHE A C 1
ATOM 639 O O . PHE A 1 82 ? 1.989 1.553 -11.804 1.00 98.12 82 PHE A O 1
ATOM 646 N N . GLU A 1 83 ? 3.432 -0.025 -12.519 1.00 98.25 83 GLU A N 1
ATOM 647 C CA . GLU A 1 83 ? 2.554 -1.183 -12.326 1.00 98.25 83 GLU A CA 1
ATOM 648 C C . GLU A 1 83 ? 2.343 -1.465 -10.832 1.00 98.25 83 GLU A C 1
ATOM 650 O O . GLU A 1 83 ? 1.233 -1.755 -10.384 1.00 98.25 83 GLU A O 1
ATOM 655 N N . THR A 1 84 ? 3.391 -1.313 -10.020 1.00 98.50 84 THR A N 1
ATOM 656 C CA . T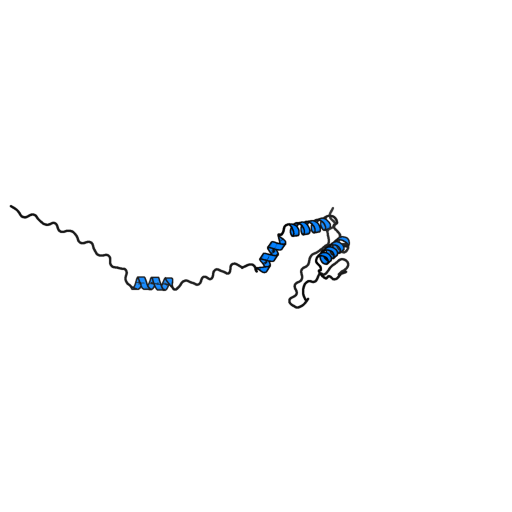HR A 1 84 ? 3.319 -1.451 -8.559 1.00 98.50 84 THR A CA 1
ATOM 657 C C . THR A 1 84 ? 2.460 -0.342 -7.949 1.00 98.50 84 THR A C 1
ATOM 659 O O . THR A 1 84 ? 1.618 -0.615 -7.091 1.00 98.50 84 THR A O 1
ATOM 662 N N . SER A 1 85 ? 2.601 0.901 -8.424 1.00 98.56 85 SER A N 1
ATOM 663 C CA . SER A 1 85 ? 1.751 2.028 -8.020 1.00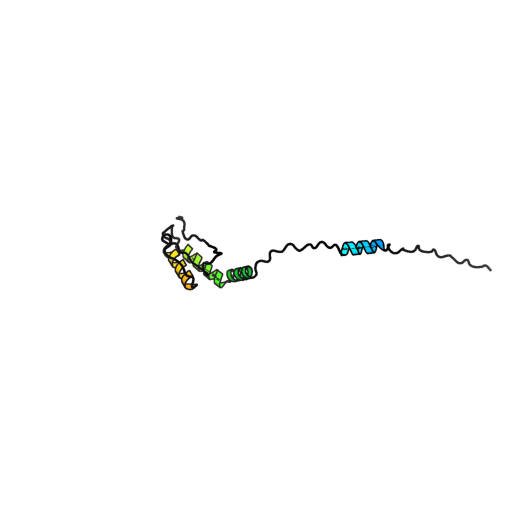 98.56 85 SER A CA 1
ATOM 664 C C . SER A 1 85 ? 0.289 1.821 -8.423 1.00 98.56 85 SER A C 1
ATOM 666 O O . SER A 1 85 ? -0.620 2.129 -7.650 1.00 98.56 85 SER A O 1
ATOM 668 N N . GLU A 1 86 ? 0.024 1.290 -9.620 1.00 98.62 86 GLU A N 1
ATOM 669 C CA . GLU A 1 86 ? -1.328 0.9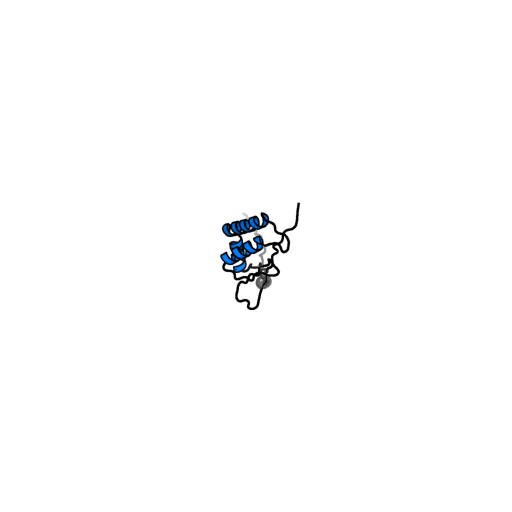08 -10.047 1.00 98.62 86 GLU A CA 1
ATOM 670 C C . GLU A 1 86 ? -1.926 -0.191 -9.173 1.00 98.62 86 GLU A C 1
ATOM 672 O O . GLU A 1 86 ? -3.055 -0.044 -8.704 1.00 98.62 86 GLU A O 1
ATOM 677 N N . LEU A 1 87 ? -1.154 -1.237 -8.877 1.00 98.62 87 LEU A N 1
ATOM 678 C CA . LEU A 1 87 ? -1.576 -2.304 -7.981 1.00 98.62 87 LEU A CA 1
ATOM 679 C C . LEU A 1 87 ? -1.962 -1.760 -6.602 1.00 98.62 87 LEU A C 1
ATOM 681 O O . LEU A 1 87 ? -3.044 -2.064 -6.111 1.00 98.62 87 LEU A O 1
ATOM 685 N N . ILE A 1 88 ? -1.119 -0.928 -5.987 1.00 98.44 88 ILE A N 1
ATOM 686 C CA . ILE A 1 88 ? -1.402 -0.358 -4.662 1.00 98.44 88 ILE A CA 1
ATOM 687 C C . ILE A 1 88 ? -2.685 0.473 -4.680 1.00 98.44 88 ILE A C 1
ATOM 689 O O . ILE A 1 88 ? -3.509 0.333 -3.779 1.00 98.44 88 ILE A O 1
ATOM 693 N N . ARG A 1 89 ? -2.888 1.301 -5.709 1.00 98.69 89 ARG A N 1
ATOM 694 C CA . ARG A 1 89 ? -4.119 2.091 -5.862 1.00 98.69 89 ARG A CA 1
ATOM 695 C C . ARG A 1 89 ? -5.352 1.201 -5.995 1.00 98.69 89 ARG A C 1
ATOM 697 O O . ARG A 1 89 ? -6.323 1.431 -5.287 1.00 98.69 89 ARG A O 1
ATOM 704 N N . ALA A 1 90 ? -5.279 0.145 -6.804 1.00 98.62 90 ALA A N 1
ATOM 705 C CA . ALA A 1 90 ? -6.377 -0.804 -6.965 1.00 98.62 90 ALA A CA 1
ATOM 706 C C . ALA A 1 90 ? -6.725 -1.540 -5.655 1.00 98.62 90 ALA A C 1
ATOM 708 O O . ALA A 1 90 ? -7.903 -1.727 -5.350 1.00 98.62 90 ALA A O 1
ATOM 709 N N . GLU A 1 91 ? -5.725 -1.937 -4.860 1.00 98.38 91 GLU A N 1
ATOM 710 C CA . GLU A 1 91 ? -5.961 -2.554 -3.546 1.00 98.38 91 GLU A CA 1
ATOM 711 C C . GLU A 1 91 ? -6.564 -1.543 -2.548 1.00 98.38 91 GLU A C 1
ATOM 713 O O . GLU A 1 91 ? -7.483 -1.889 -1.807 1.00 98.38 91 GLU A O 1
ATOM 718 N N . LEU A 1 92 ? -6.114 -0.281 -2.551 1.00 98.44 92 LEU A N 1
ATOM 719 C CA . LEU A 1 92 ? -6.692 0.780 -1.712 1.00 98.44 92 LEU A CA 1
ATOM 720 C C . LEU A 1 92 ? -8.139 1.108 -2.109 1.00 98.44 92 LEU A C 1
ATOM 722 O O . LEU A 1 92 ? -8.989 1.236 -1.227 1.00 98.44 92 LEU A O 1
ATOM 726 N N . ASP A 1 93 ? -8.434 1.177 -3.410 1.00 98.56 93 ASP A N 1
ATOM 727 C CA . ASP A 1 93 ? -9.792 1.342 -3.940 1.00 98.56 93 ASP A CA 1
ATOM 728 C C . ASP A 1 93 ? -10.703 0.195 -3.486 1.00 98.56 93 ASP A C 1
ATOM 730 O O . ASP A 1 93 ? -11.811 0.433 -3.002 1.00 98.56 93 ASP A O 1
ATOM 734 N N . ALA A 1 94 ? -10.226 -1.052 -3.574 1.00 97.94 94 ALA A N 1
ATOM 735 C CA . ALA A 1 94 ? -10.974 -2.228 -3.131 1.00 97.94 94 ALA A CA 1
ATOM 736 C C . ALA A 1 94 ? -11.277 -2.208 -1.620 1.00 97.94 94 ALA A C 1
ATOM 738 O O . ALA A 1 94 ? -12.314 -2.715 -1.192 1.00 97.94 94 ALA A O 1
ATOM 739 N N . MET A 1 95 ? -10.402 -1.595 -0.817 1.00 96.44 95 MET A N 1
ATOM 740 C CA . MET A 1 95 ? -10.608 -1.389 0.621 1.00 96.44 95 MET A CA 1
ATOM 741 C C . MET A 1 95 ? -11.438 -0.138 0.949 1.00 96.44 95 MET A C 1
ATOM 743 O O . MET A 1 95 ? -11.795 0.067 2.109 1.00 96.44 95 MET A O 1
ATOM 747 N N . GLY A 1 96 ? -11.734 0.716 -0.036 1.00 97.88 96 GLY A N 1
ATOM 748 C CA . GLY A 1 96 ? -12.398 2.002 0.183 1.00 97.88 96 GLY A CA 1
ATOM 749 C C . GLY A 1 96 ? -11.525 3.026 0.919 1.00 97.88 96 GLY A C 1
ATOM 750 O O . GLY A 1 96 ? -12.053 3.905 1.604 1.00 97.88 96 GLY A O 1
ATOM 751 N N . VAL A 1 97 ? -10.198 2.914 0.814 1.00 98.19 97 VAL A N 1
ATOM 752 C CA . VAL A 1 97 ? -9.246 3.841 1.438 1.00 98.19 97 VAL A CA 1
ATOM 753 C C . VAL A 1 97 ? -8.965 5.002 0.491 1.00 98.19 97 VAL A C 1
ATOM 755 O O . VAL A 1 97 ? -8.494 4.811 -0.626 1.00 98.19 97 VAL A O 1
ATOM 758 N N . VAL A 1 98 ? -9.200 6.230 0.956 1.00 97.69 98 VAL A N 1
ATOM 759 C CA . VAL A 1 98 ? -8.888 7.441 0.188 1.00 97.69 98 VAL A CA 1
ATOM 760 C C . VAL A 1 98 ? -7.373 7.640 0.125 1.00 97.69 98 VAL A C 1
ATOM 762 O O . VAL A 1 98 ? -6.681 7.529 1.141 1.00 97.69 98 VAL A O 1
ATOM 765 N N . TYR A 1 99 ? -6.855 7.984 -1.055 1.00 98.31 99 TYR A N 1
ATOM 766 C CA . TYR A 1 99 ? -5.432 8.239 -1.259 1.00 98.31 99 TYR A CA 1
ATOM 767 C C . TYR A 1 99 ? -5.156 9.445 -2.162 1.00 98.31 99 TYR A C 1
ATOM 769 O O . TYR A 1 99 ? -5.996 9.879 -2.948 1.00 98.31 99 TYR A O 1
ATOM 777 N N . SER A 1 100 ? -3.940 9.980 -2.050 1.00 98.06 100 SER A N 1
ATOM 778 C CA . SER A 1 100 ? -3.376 10.983 -2.958 1.00 98.06 100 SER A CA 1
ATOM 779 C C . SER A 1 100 ? -2.361 10.341 -3.905 1.00 98.06 100 SER A C 1
ATOM 781 O O . SER A 1 100 ? -1.485 9.596 -3.462 1.00 98.06 100 SER A O 1
ATOM 783 N N . TRP A 1 101 ? -2.467 10.658 -5.197 1.00 97.69 101 TRP A N 1
ATOM 784 C CA . TRP A 1 101 ? -1.548 10.253 -6.265 1.00 97.69 101 TRP A CA 1
ATOM 785 C C . TRP A 1 101 ? -1.632 11.267 -7.426 1.00 97.69 101 TRP A C 1
ATOM 787 O O . TRP A 1 101 ? -2.730 11.764 -7.692 1.00 97.69 101 TRP A O 1
ATOM 797 N N . PRO A 1 102 ? -0.533 11.576 -8.139 1.00 96.75 102 PRO A N 1
ATOM 798 C CA . PRO A 1 102 ? 0.830 11.091 -7.917 1.00 96.75 102 PRO A CA 1
ATOM 799 C C . PRO A 1 102 ? 1.549 11.825 -6.777 1.00 96.75 102 PRO A C 1
ATOM 801 O O . PRO A 1 102 ? 1.415 13.038 -6.621 1.00 96.75 102 PRO A O 1
ATOM 804 N N . PHE A 1 103 ? 2.369 11.103 -6.010 1.00 94.81 103 PHE A N 1
ATOM 805 C CA . PHE A 1 103 ? 3.297 11.677 -5.033 1.00 94.81 103 PHE A CA 1
ATOM 806 C C . PHE A 1 103 ? 4.736 11.318 -5.417 1.00 94.81 103 PHE A C 1
ATOM 808 O O . PHE A 1 103 ? 5.062 10.147 -5.550 1.00 94.81 103 PHE A O 1
ATOM 815 N N . ALA A 1 104 ? 5.602 12.314 -5.629 1.00 93.62 104 ALA A N 1
ATOM 816 C CA . ALA A 1 104 ? 6.981 12.101 -6.099 1.00 93.62 104 ALA A CA 1
ATOM 817 C C . ALA A 1 104 ? 7.097 11.203 -7.361 1.00 93.62 104 ALA A C 1
ATOM 819 O O . ALA A 1 104 ? 8.058 10.458 -7.514 1.00 93.62 104 ALA A O 1
ATOM 820 N N . GLY A 1 105 ? 6.117 11.282 -8.270 1.00 95.88 105 GLY A N 1
ATOM 821 C CA . GLY A 1 105 ? 6.038 10.447 -9.474 1.00 95.88 105 GLY A CA 1
ATOM 822 C C . GLY A 1 105 ? 5.090 9.267 -9.284 1.00 95.88 105 GLY A C 1
ATOM 823 O O . GLY A 1 105 ? 3.917 9.364 -9.631 1.00 95.88 105 GLY A O 1
ATOM 824 N N . THR A 1 106 ? 5.584 8.170 -8.723 1.00 97.94 106 THR A N 1
ATOM 825 C CA . THR A 1 106 ? 4.861 6.889 -8.587 1.00 97.94 106 THR A CA 1
ATOM 826 C C . THR A 1 106 ? 4.307 6.644 -7.181 1.00 97.94 106 THR A C 1
ATOM 828 O O . THR A 1 106 ? 3.452 5.779 -6.997 1.00 97.94 106 THR A O 1
ATOM 831 N N . GLY A 1 107 ? 4.734 7.416 -6.180 1.00 98.19 107 GLY A N 1
ATOM 832 C CA . GLY A 1 107 ? 4.310 7.274 -4.789 1.00 98.19 107 GLY A CA 1
ATOM 833 C C . GLY A 1 107 ? 2.810 7.494 -4.569 1.00 98.19 107 GLY A C 1
ATOM 834 O O . GLY A 1 107 ? 2.152 8.267 -5.272 1.00 98.19 107 GLY A O 1
ATOM 835 N N . VAL A 1 108 ? 2.286 6.822 -3.543 1.00 98.56 108 VAL A N 1
ATOM 836 C CA . VAL A 1 108 ? 0.881 6.864 -3.117 1.00 98.56 108 VAL A CA 1
ATOM 837 C C . VAL A 1 108 ? 0.828 7.157 -1.618 1.00 98.56 108 VAL A C 1
ATOM 839 O O . VAL A 1 108 ? 1.589 6.576 -0.846 1.00 98.56 108 VAL A O 1
ATOM 842 N N . VAL A 1 109 ? -0.080 8.038 -1.193 1.00 98.25 109 VAL A N 1
ATOM 843 C CA . VAL A 1 109 ? -0.316 8.332 0.232 1.00 98.25 109 VAL A CA 1
ATOM 844 C C . VAL A 1 109 ? -1.770 8.030 0.581 1.00 98.25 109 VAL A C 1
ATOM 846 O O . VAL A 1 109 ? -2.660 8.788 0.200 1.00 98.25 109 VAL A O 1
ATOM 849 N N . GLY A 1 110 ? -2.011 6.929 1.298 1.00 97.88 110 GLY A N 1
ATOM 850 C CA . GLY A 1 110 ? -3.328 6.559 1.829 1.00 97.88 110 GLY A CA 1
ATOM 851 C C . GLY A 1 110 ? -3.646 7.258 3.152 1.00 97.88 110 GLY A C 1
ATOM 852 O O . GLY A 1 110 ? -2.747 7.588 3.924 1.00 97.88 110 GLY A O 1
ATOM 853 N N . SER A 1 111 ? -4.926 7.505 3.423 1.00 96.81 111 SER A N 1
ATOM 854 C CA . SER A 1 111 ? -5.400 8.143 4.657 1.00 96.81 111 SER A CA 1
ATOM 855 C C . SER A 1 111 ? -6.599 7.397 5.237 1.00 96.81 111 SER A C 1
ATOM 857 O O . SER A 1 111 ? -7.577 7.139 4.542 1.00 96.81 111 SER A O 1
ATOM 859 N N . ILE A 1 112 ? -6.528 7.075 6.530 1.00 96.12 112 ILE A N 1
ATOM 860 C CA . ILE A 1 112 ? -7.591 6.405 7.288 1.00 96.12 112 ILE A CA 1
ATOM 861 C C . ILE A 1 112 ? -7.868 7.228 8.551 1.00 96.12 112 ILE A C 1
ATOM 863 O O . ILE A 1 112 ? -6.941 7.631 9.253 1.00 96.12 112 ILE A O 1
ATOM 867 N N . GLY A 1 113 ? -9.146 7.470 8.847 1.00 94.81 113 GLY A N 1
ATOM 868 C CA . GLY A 1 113 ? -9.583 8.249 10.006 1.00 94.81 113 GLY A CA 1
ATOM 869 C C . GLY A 1 113 ? -9.878 9.719 9.690 1.00 94.81 113 GLY A C 1
ATOM 870 O O . GLY A 1 113 ? -10.090 10.100 8.543 1.00 94.81 113 GLY A O 1
ATOM 871 N N . SER A 1 114 ? -9.943 10.551 10.732 1.00 93.38 114 SER A N 1
ATOM 872 C CA . SER A 1 114 ? -10.407 11.946 10.638 1.00 93.38 114 SER A CA 1
ATOM 873 C C . SER A 1 114 ? -9.322 12.961 10.256 1.00 93.38 114 SER A C 1
ATOM 875 O O . SER A 1 114 ? -9.635 14.132 10.043 1.00 93.38 114 SER A O 1
ATOM 877 N N . GLY A 1 115 ? -8.049 12.551 10.244 1.00 90.56 115 GLY A N 1
ATOM 878 C CA . GLY A 1 115 ? -6.900 13.452 10.082 1.00 90.56 115 GLY A CA 1
ATOM 879 C C . GLY A 1 115 ? -6.636 14.367 11.287 1.00 90.56 115 GLY A C 1
ATOM 880 O O . GLY A 1 115 ? -5.769 15.234 11.217 1.00 90.56 115 GLY A O 1
ATOM 881 N N . GLN A 1 116 ? -7.375 14.195 12.389 1.00 94.06 116 GLN A N 1
ATOM 882 C CA . GLN A 1 116 ? -7.167 14.943 13.629 1.00 94.06 116 GLN A CA 1
ATOM 883 C C . GLN A 1 116 ? -6.076 14.294 14.489 1.00 94.06 116 GLN A C 1
ATOM 885 O O . GLN A 1 116 ? -5.842 13.091 14.415 1.00 94.06 116 GLN A O 1
ATOM 890 N N . SER A 1 117 ? -5.417 15.100 15.323 1.00 93.88 117 SER A N 1
ATOM 891 C CA . SER A 1 117 ? -4.370 14.627 16.236 1.00 93.88 117 SER A CA 1
ATOM 892 C C . SER A 1 117 ? -4.920 13.643 17.287 1.00 93.88 117 SER A C 1
ATOM 894 O O . SER A 1 117 ? -6.014 13.884 17.806 1.00 93.88 117 SER A O 1
ATOM 896 N N . PRO A 1 118 ? -4.162 12.593 17.669 1.00 94.25 118 PRO A N 1
ATOM 897 C CA . PRO A 1 118 ? -2.833 12.225 17.166 1.00 94.25 118 PRO A CA 1
ATOM 898 C C . PRO A 1 118 ? -2.883 11.515 15.805 1.00 94.25 118 PRO A C 1
ATOM 900 O O . PRO A 1 118 ? -3.741 10.673 15.562 1.00 94.25 118 PRO A O 1
ATOM 903 N N . VAL A 1 119 ? -1.913 11.821 14.937 1.00 95.62 119 VAL A N 1
ATOM 904 C CA . VAL A 1 119 ? -1.750 11.182 13.620 1.00 95.62 119 VAL A CA 1
ATOM 905 C C . VAL A 1 119 ? -0.522 10.275 13.643 1.00 95.62 119 VAL A C 1
ATOM 907 O O . VAL A 1 119 ? 0.549 10.690 14.086 1.00 95.62 119 VAL A O 1
ATOM 910 N N . VAL A 1 120 ? -0.674 9.049 13.141 1.00 95.94 120 VAL A N 1
ATOM 911 C CA . VAL A 1 120 ? 0.410 8.071 12.972 1.00 95.94 120 VAL A CA 1
ATOM 912 C C . VAL A 1 120 ? 0.614 7.817 11.482 1.00 95.94 120 VAL A C 1
ATOM 914 O O . VAL A 1 120 ? -0.357 7.654 10.747 1.00 95.94 120 VAL A O 1
ATOM 917 N N . ALA A 1 121 ? 1.873 7.774 11.042 1.00 96.50 121 ALA A N 1
ATOM 918 C CA . ALA A 1 121 ? 2.239 7.458 9.666 1.00 96.50 121 ALA A CA 1
ATOM 919 C C . ALA A 1 121 ? 2.962 6.108 9.596 1.00 96.50 121 ALA A C 1
ATOM 921 O O . ALA A 1 121 ? 3.887 5.851 10.369 1.00 96.50 121 ALA A O 1
ATOM 922 N N . LEU A 1 122 ? 2.556 5.272 8.640 1.00 97.31 122 LEU A N 1
ATOM 923 C CA . LEU A 1 122 ? 3.248 4.044 8.255 1.00 97.31 122 LEU A CA 1
ATOM 924 C C . LEU A 1 122 ? 3.841 4.243 6.859 1.00 97.31 122 LEU A C 1
ATOM 926 O O . LEU A 1 122 ? 3.208 4.855 6.001 1.00 97.31 122 LEU A O 1
ATOM 930 N N . ARG A 1 123 ? 5.060 3.746 6.638 1.00 97.94 123 ARG A N 1
ATOM 931 C CA . ARG A 1 123 ? 5.804 3.939 5.388 1.00 97.94 123 ARG A CA 1
ATOM 932 C C . ARG A 1 123 ? 6.370 2.613 4.899 1.00 97.94 123 ARG A C 1
ATOM 934 O O . ARG A 1 123 ? 6.967 1.878 5.681 1.00 97.94 123 ARG A O 1
ATOM 941 N N . ALA A 1 124 ? 6.213 2.359 3.605 1.00 97.69 124 ALA A N 1
ATOM 942 C CA . ALA A 1 124 ? 6.780 1.223 2.891 1.00 97.69 124 ALA A CA 1
ATOM 943 C C . ALA A 1 124 ? 7.377 1.702 1.561 1.00 97.69 124 ALA A C 1
ATOM 945 O O . ALA A 1 124 ? 6.877 2.666 0.980 1.00 97.69 124 ALA A O 1
ATOM 946 N N . ASP A 1 125 ? 8.435 1.030 1.116 1.00 97.19 125 ASP A N 1
ATOM 947 C CA . ASP A 1 125 ? 9.093 1.277 -0.169 1.00 97.19 125 ASP A CA 1
ATOM 948 C C . ASP A 1 125 ? 8.588 0.301 -1.231 1.00 97.19 125 ASP A C 1
ATOM 950 O O . ASP A 1 125 ? 8.146 -0.803 -0.902 1.00 97.19 125 ASP A O 1
ATOM 954 N N . MET A 1 126 ? 8.622 0.734 -2.492 1.00 97.19 126 MET A N 1
ATOM 955 C CA . MET A 1 126 ? 8.067 -0.007 -3.631 1.00 97.19 126 MET A CA 1
ATOM 956 C C . MET A 1 126 ? 9.136 -0.442 -4.636 1.00 97.19 126 MET A C 1
ATOM 958 O O . MET A 1 126 ? 8.880 -1.359 -5.412 1.00 97.19 126 MET A O 1
ATOM 962 N N . ASP A 1 127 ? 10.302 0.207 -4.636 1.00 96.75 127 ASP A N 1
ATOM 963 C CA . ASP A 1 127 ? 11.339 -0.014 -5.632 1.00 96.75 127 ASP A CA 1
ATOM 964 C C . ASP A 1 127 ? 12.095 -1.326 -5.415 1.00 96.75 127 ASP A C 1
ATOM 966 O O . ASP A 1 127 ? 12.345 -1.786 -4.297 1.00 96.75 127 ASP A O 1
ATOM 970 N N . ALA A 1 128 ? 12.478 -1.929 -6.531 1.00 96.94 128 ALA A N 1
ATOM 971 C CA . ALA A 1 128 ? 13.364 -3.069 -6.596 1.00 96.94 128 ALA A CA 1
ATOM 972 C C . ALA A 1 128 ? 14.793 -2.641 -6.955 1.00 96.94 128 ALA A C 1
ATOM 974 O O . ALA A 1 128 ? 15.070 -1.523 -7.395 1.00 96.94 128 ALA A O 1
ATOM 975 N N . LEU A 1 129 ? 15.716 -3.588 -6.802 1.00 95.62 129 LEU A N 1
ATOM 976 C CA . LEU A 1 129 ? 17.110 -3.423 -7.192 1.00 95.62 129 LEU A CA 1
ATOM 977 C C . LEU A 1 129 ? 17.373 -4.058 -8.565 1.00 95.62 129 LEU A C 1
ATOM 979 O O . LEU A 1 129 ? 16.783 -5.096 -8.875 1.00 95.62 129 LEU A O 1
ATOM 983 N N . PRO A 1 130 ? 18.298 -3.497 -9.364 1.00 92.38 130 PRO A N 1
ATOM 984 C CA . PRO A 1 130 ? 18.770 -4.136 -10.584 1.00 92.38 130 PRO A CA 1
ATOM 985 C C . PRO A 1 130 ? 19.703 -5.295 -10.208 1.00 92.38 130 PRO A C 1
ATOM 987 O O . PRO A 1 130 ? 20.881 -5.086 -9.916 1.00 92.38 130 PRO A O 1
ATOM 990 N N . LEU A 1 131 ? 19.162 -6.510 -10.160 1.00 85.19 131 LEU A N 1
ATOM 991 C CA . LEU A 1 131 ? 19.911 -7.739 -9.891 1.00 85.19 131 LEU A CA 1
ATOM 992 C C . LEU A 1 131 ? 19.970 -8.598 -11.162 1.00 85.19 131 LEU A C 1
ATOM 994 O O . LEU A 1 131 ? 19.007 -8.617 -11.929 1.00 85.19 131 LEU A O 1
ATOM 998 N N . GLU A 1 132 ? 21.098 -9.283 -11.363 1.00 57.25 132 GLU A N 1
ATOM 999 C CA . GLU A 1 132 ? 21.303 -10.279 -12.431 1.00 57.25 132 GLU A CA 1
ATOM 1000 C C . GLU A 1 132 ? 20.918 -11.694 -11.983 1.00 57.25 132 GLU A C 1
ATOM 1002 O O . GLU A 1 132 ? 21.196 -12.046 -10.810 1.00 57.25 132 GLU A O 1
#

Radius of gyration: 39.29 Å; chains: 1; bounding box: 34×80×117 Å

pLDDT: mean 83.97, std 17.23, range [45.0, 98.69]

Sequence (132 aa):
MEGSPRKRVPRVPGSHPPSMGLLLALVLLALSRPIISPASSASVDPLAEELLDQARDAQFFDWMRGVRRRIHQNPELAFQEFETSELIRAELDAMGVVYSWPFAGTGVVGSIGSGQSPVVALRADMDALPLE

Organism: NCBI:txid210225

Secondary structure (DSSP, 8-state):
--PPPPPPPPPPPP-PPPPHHHHHHHHHHHH--------------HHHHHHHHHHT-HHHHHHHHHHHHHHHHS--BTT--HHHHHHHHHHHHHHT-EEEEEETTTEEEEE-S-SPSS--------PBP---

InterPro domains:
  IPR017439 Amidohydrolase [PTHR11014] (45-132)

Foldseek 3Di:
DDDDDDDDDDDDDDDDDPPPVVVVVVVVVVVPDPPPPPPPPPPQPPVNVVVVVVCVDPVNVVVVVVLVVVLVVDAAAPLGCQVNLVSVVVVCVVVVWDWDDDDPRSDIGTDDDDPDPPDDDDDDDRHDDPDD